Protein AF-A0A1G2DZX0-F1 (afdb_monomer_lite)

Secondary structure (DSSP, 8-state):
--------PPEEEEEEEETTEEEEEEEEETTEEEEEEEETTTEEEEEEEEESS-SS-------HHHHHHHHHHHHHHHHTT--

Radius of gyration: 14.08 Å; chains: 1; bounding box: 37×20×43 Å

Foldseek 3Di:
DPPDPPPFDWDKDQDDDDPLAGAWIWIDGPQKIWIWGDDPQQDIDTPDMDGNPDPDPDPPD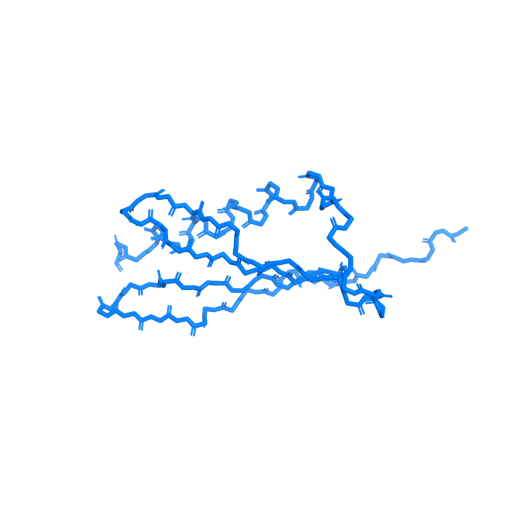DDVVVVVVVRVVVNCRRVVSVD

Structure (mmCIF, N/CA/C/O backbone):
data_AF-A0A1G2DZX0-F1
#
_entry.id   AF-A0A1G2DZX0-F1
#
loop_
_atom_site.group_PDB
_atom_site.id
_atom_site.type_symbol
_atom_site.label_atom_id
_atom_site.label_alt_id
_atom_site.label_comp_id
_atom_site.label_asym_id
_atom_site.label_entity_id
_atom_site.label_seq_id
_atom_site.pdbx_PDB_ins_code
_atom_site.Cartn_x
_atom_site.Cartn_y
_atom_site.Cartn_z
_atom_site.occupancy
_atom_site.B_iso_or_equiv
_atom_site.auth_seq_id
_atom_site.auth_comp_id
_atom_site.auth_asym_id
_atom_site.auth_atom_id
_atom_site.pdbx_PDB_model_num
ATOM 1 N N . MET A 1 1 ? 16.014 10.538 -28.182 1.00 34.16 1 MET A N 1
ATOM 2 C CA . MET A 1 1 ? 14.598 10.128 -28.094 1.00 34.16 1 MET A CA 1
ATOM 3 C C . MET A 1 1 ? 14.459 9.330 -26.809 1.00 34.16 1 MET A C 1
ATOM 5 O O . MET A 1 1 ? 14.989 8.232 -26.737 1.00 34.16 1 MET A O 1
ATOM 9 N N . VAL A 1 2 ? 13.901 9.929 -25.756 1.00 40.41 2 VAL A N 1
ATOM 10 C CA . VAL A 1 2 ? 13.672 9.226 -24.484 1.00 40.41 2 VAL A CA 1
ATOM 11 C C . VAL A 1 2 ? 12.415 8.383 -24.682 1.00 40.41 2 VAL A C 1
ATOM 13 O O . VAL A 1 2 ? 11.305 8.896 -24.596 1.00 40.41 2 VAL A O 1
ATOM 16 N N . ILE A 1 3 ? 12.596 7.124 -25.075 1.00 39.44 3 ILE A N 1
ATOM 17 C CA . ILE A 1 3 ? 11.512 6.147 -25.217 1.00 39.44 3 ILE A CA 1
ATOM 18 C C . ILE A 1 3 ? 11.422 5.408 -23.887 1.00 39.44 3 ILE A C 1
ATOM 20 O O . ILE A 1 3 ? 12.349 4.693 -23.518 1.00 39.44 3 ILE A O 1
ATOM 24 N N . GLY A 1 4 ? 10.328 5.623 -23.158 1.00 39.56 4 GLY A N 1
ATOM 25 C CA . GLY A 1 4 ? 10.087 4.955 -21.882 1.00 39.56 4 GLY A CA 1
ATOM 26 C C . GLY A 1 4 ? 9.062 5.638 -20.981 1.00 39.56 4 GLY A C 1
ATOM 27 O O . GLY A 1 4 ? 9.220 5.608 -19.768 1.00 39.56 4 GLY A O 1
ATOM 28 N N . THR A 1 5 ? 8.021 6.273 -21.521 1.00 45.97 5 THR A N 1
ATOM 29 C CA . THR A 1 5 ? 6.816 6.556 -20.728 1.00 45.97 5 THR A CA 1
ATOM 30 C C . THR A 1 5 ? 5.983 5.283 -20.707 1.00 45.97 5 THR A C 1
ATOM 32 O O . THR A 1 5 ? 5.127 5.084 -21.563 1.00 45.97 5 THR A O 1
ATOM 35 N N . SER A 1 6 ? 6.283 4.368 -19.786 1.00 50.28 6 SER A N 1
ATOM 36 C CA . SER A 1 6 ? 5.395 3.235 -19.542 1.00 50.28 6 SER A CA 1
ATOM 37 C C . SER A 1 6 ? 4.044 3.780 -19.075 1.00 50.28 6 SER A C 1
ATOM 39 O O . SER A 1 6 ? 3.996 4.446 -18.040 1.00 50.28 6 SER A O 1
ATOM 41 N N . ASP A 1 7 ? 2.958 3.450 -19.774 1.00 54.25 7 ASP A N 1
ATOM 42 C CA . ASP A 1 7 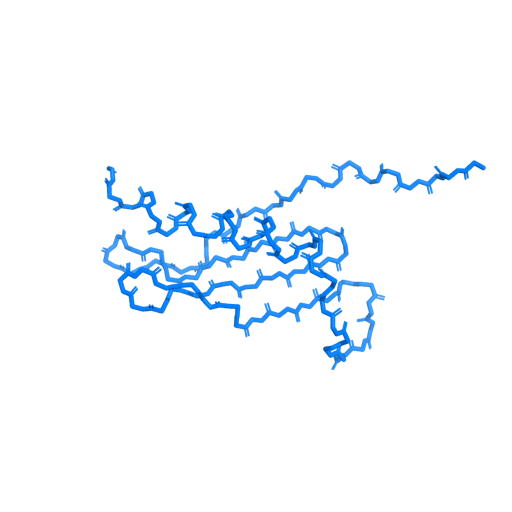? 1.555 3.676 -19.374 1.00 54.25 7 ASP A CA 1
ATOM 43 C C . ASP A 1 7 ? 1.155 2.905 -18.092 1.00 54.25 7 ASP A C 1
ATOM 45 O O . ASP A 1 7 ? -0.010 2.567 -17.868 1.00 54.25 7 ASP A O 1
ATOM 49 N N . TYR A 1 8 ? 2.126 2.575 -17.239 1.00 57.84 8 TYR A N 1
ATOM 50 C CA . TYR A 1 8 ? 1.934 1.772 -16.050 1.00 57.84 8 TYR A CA 1
ATOM 51 C C . TYR A 1 8 ? 1.233 2.612 -14.984 1.00 57.84 8 TYR A C 1
ATOM 53 O O . TYR A 1 8 ? 1.842 3.391 -14.247 1.00 57.84 8 TYR A O 1
ATOM 61 N N . LYS A 1 9 ? -0.089 2.466 -14.919 1.00 66.62 9 LYS A N 1
ATOM 62 C CA . LYS A 1 9 ? -0.895 3.012 -13.830 1.00 66.62 9 LYS A CA 1
ATOM 63 C C . LYS A 1 9 ? -0.563 2.240 -12.547 1.00 66.62 9 LYS A C 1
ATOM 65 O O . LYS A 1 9 ? -0.486 1.016 -12.600 1.00 66.62 9 LYS A O 1
ATOM 70 N N . PRO A 1 10 ? -0.375 2.916 -11.399 1.00 72.75 10 PRO A N 1
ATOM 71 C CA . PRO A 1 10 ? -0.180 2.226 -10.131 1.00 72.75 10 PRO A CA 1
ATOM 72 C C . PRO A 1 10 ? -1.401 1.350 -9.821 1.00 72.75 10 PRO A C 1
ATOM 74 O O . PRO A 1 10 ? -2.525 1.848 -9.747 1.00 72.75 10 PRO A O 1
ATOM 77 N N . GLU A 1 11 ? -1.183 0.054 -9.628 1.00 84.56 11 GLU A N 1
ATOM 78 C CA . GLU A 1 11 ? -2.212 -0.892 -9.212 1.00 84.56 11 GLU A CA 1
ATOM 79 C C . GLU A 1 11 ? -2.235 -0.996 -7.691 1.00 84.56 11 GLU A C 1
ATOM 81 O O . GLU A 1 11 ? -1.199 -1.171 -7.048 1.00 84.56 11 GLU A O 1
ATOM 86 N N . VAL A 1 12 ? -3.425 -0.934 -7.097 1.00 86.38 12 VAL A N 1
ATOM 87 C CA . VAL A 1 12 ? -3.590 -1.068 -5.649 1.00 86.38 12 VAL A CA 1
ATOM 88 C C . VAL A 1 12 ? -4.429 -2.294 -5.332 1.00 86.38 12 VAL A C 1
ATOM 90 O O . VAL A 1 12 ? -5.548 -2.434 -5.819 1.00 86.38 12 VAL A O 1
ATOM 93 N N . LYS A 1 13 ? -3.893 -3.180 -4.494 1.00 88.38 13 LYS A N 1
ATOM 94 C CA . LYS A 1 13 ? -4.516 -4.447 -4.100 1.00 88.38 13 LYS A CA 1
ATOM 95 C C . LYS A 1 13 ? -4.629 -4.503 -2.581 1.00 88.38 13 LYS A C 1
ATOM 97 O O . LYS A 1 13 ? -3.632 -4.393 -1.870 1.00 88.38 13 LYS A O 1
ATOM 102 N N . VAL A 1 14 ? -5.841 -4.682 -2.066 1.00 84.19 14 VAL A N 1
ATOM 103 C CA . VAL A 1 14 ? -6.059 -4.967 -0.642 1.00 84.19 14 VAL A CA 1
ATOM 104 C C . VAL A 1 14 ? -5.750 -6.442 -0.403 1.00 84.19 14 VAL A C 1
ATOM 106 O O . VAL A 1 14 ? -6.385 -7.299 -1.006 1.00 84.19 14 VAL A O 1
ATOM 109 N N . VAL A 1 15 ? -4.771 -6.727 0.452 1.00 82.38 15 VAL A N 1
ATOM 110 C CA . VAL A 1 15 ? -4.267 -8.093 0.676 1.00 82.38 15 VAL A CA 1
ATOM 111 C C . VAL A 1 15 ? -4.904 -8.740 1.896 1.00 82.38 15 VAL A C 1
ATOM 113 O O . VAL A 1 15 ? -5.109 -9.946 1.914 1.00 82.38 15 VAL A O 1
ATOM 116 N N . GLU A 1 16 ? -5.250 -7.949 2.910 1.00 85.38 16 GLU A N 1
ATOM 117 C CA . GLU A 1 16 ? -5.821 -8.489 4.140 1.00 85.38 16 GLU A CA 1
ATOM 118 C C . GLU A 1 16 ? -6.885 -7.563 4.713 1.00 85.38 16 GLU A C 1
ATOM 120 O O . GLU A 1 16 ? -6.668 -6.352 4.834 1.00 85.38 16 GLU A O 1
ATOM 125 N N . ARG A 1 17 ? -8.021 -8.157 5.095 1.00 86.69 17 ARG A N 1
ATOM 126 C CA . ARG A 1 17 ? -9.102 -7.515 5.843 1.00 86.69 17 ARG A CA 1
ATOM 127 C C . ARG A 1 17 ? -9.476 -8.366 7.055 1.00 86.69 17 ARG A C 1
ATOM 129 O O . ARG A 1 17 ? -9.650 -9.571 6.921 1.00 86.69 17 ARG A O 1
ATOM 136 N N . GLN A 1 18 ? -9.666 -7.736 8.208 1.00 85.44 18 GLN A N 1
ATOM 137 C CA . GLN A 1 18 ? -10.197 -8.353 9.424 1.00 85.44 18 GLN A CA 1
ATOM 138 C C . GLN A 1 18 ? -11.269 -7.448 10.032 1.00 85.44 18 GLN A C 1
ATOM 140 O O . GLN A 1 18 ? -11.045 -6.251 10.188 1.00 85.44 18 GLN A O 1
ATOM 145 N N . ASN A 1 19 ? -12.433 -8.002 10.386 1.00 86.12 19 ASN A N 1
ATOM 146 C CA . ASN A 1 19 ? -13.544 -7.259 11.005 1.00 86.12 19 ASN A CA 1
ATOM 147 C C . ASN A 1 19 ? -13.931 -5.975 10.241 1.00 86.12 19 ASN A C 1
ATOM 149 O O . ASN A 1 19 ? -14.125 -4.919 10.841 1.00 86.12 19 ASN A O 1
ATOM 153 N N . GLY A 1 20 ? -13.962 -6.048 8.904 1.00 81.25 20 GLY A N 1
ATOM 154 C CA . GLY A 1 20 ? -14.253 -4.891 8.048 1.00 81.25 20 GLY A CA 1
ATOM 155 C C . GLY A 1 20 ? -13.144 -3.833 8.006 1.00 81.25 20 GLY A C 1
ATOM 156 O O . GLY A 1 20 ? -13.409 -2.723 7.562 1.00 81.25 20 GLY A O 1
ATOM 157 N N . ARG A 1 21 ? -11.931 -4.163 8.480 1.00 82.81 21 ARG A N 1
ATOM 158 C CA . ARG A 1 21 ? -10.743 -3.303 8.448 1.00 82.81 21 ARG A CA 1
ATOM 159 C C . ARG A 1 21 ? -9.619 -3.899 7.601 1.00 82.81 21 ARG A C 1
ATOM 161 O O . ARG A 1 21 ? -9.184 -5.016 7.842 1.00 82.81 21 ARG A O 1
ATOM 168 N N . VAL A 1 22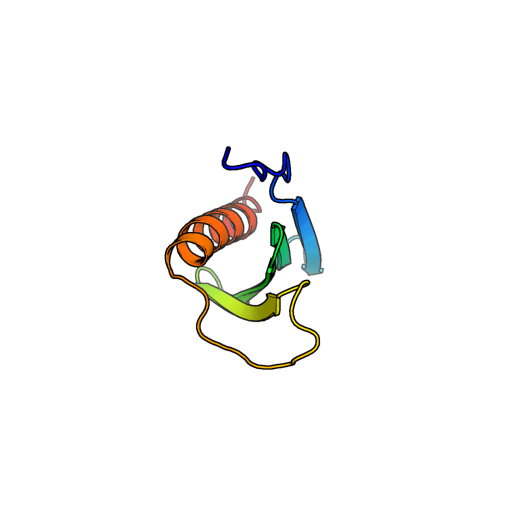 ? -9.090 -3.130 6.669 1.00 86.38 22 VAL A N 1
ATOM 169 C CA . VAL A 1 22 ? -7.944 -3.346 5.812 1.00 86.38 22 VAL A CA 1
ATOM 170 C C . VAL A 1 22 ? -6.726 -3.257 6.707 1.00 86.38 22 VAL A C 1
ATOM 172 O O . VAL A 1 22 ? -6.469 -2.247 7.371 1.00 86.38 22 VAL A O 1
ATOM 175 N N . LEU A 1 23 ? -5.976 -4.347 6.723 1.00 88.12 23 LEU A N 1
ATOM 176 C CA . LEU A 1 23 ? -4.747 -4.469 7.487 1.00 88.12 23 LEU A CA 1
ATOM 1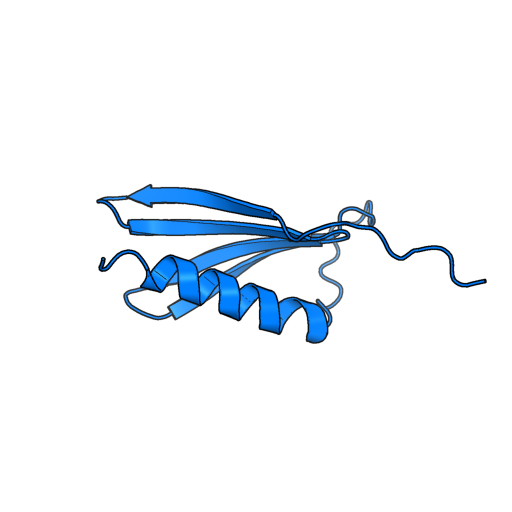77 C C . LEU A 1 23 ? -3.527 -4.362 6.590 1.00 88.12 23 LEU A C 1
ATOM 179 O O . LEU A 1 23 ? -2.560 -3.729 6.998 1.00 88.12 23 LEU A O 1
ATOM 183 N N . ASN A 1 24 ? -3.601 -4.885 5.364 1.00 89.81 24 ASN A N 1
ATOM 184 C CA . ASN A 1 24 ? -2.493 -4.877 4.416 1.00 89.81 24 ASN A CA 1
ATOM 185 C C . ASN A 1 24 ? -2.946 -4.413 3.028 1.00 89.81 24 ASN A C 1
ATOM 187 O O . ASN A 1 24 ? -3.951 -4.888 2.493 1.00 89.81 24 ASN A O 1
ATOM 191 N N . VAL A 1 25 ? -2.173 -3.508 2.429 1.00 88.81 25 VAL A N 1
ATOM 192 C CA . VAL A 1 25 ? -2.356 -3.023 1.056 1.00 88.81 25 VAL A CA 1
ATOM 193 C C . VAL A 1 25 ? -1.043 -3.172 0.308 1.00 88.81 25 VAL A C 1
ATOM 195 O O . VAL A 1 25 ? 0.003 -2.740 0.784 1.00 88.81 25 VAL A O 1
ATOM 198 N N . THR A 1 26 ? -1.109 -3.749 -0.883 1.00 88.50 26 THR A N 1
ATOM 199 C CA . THR A 1 26 ? -0.014 -3.764 -1.846 1.00 88.50 26 THR A CA 1
ATOM 200 C C . THR A 1 26 ? -0.255 -2.691 -2.896 1.00 88.50 26 THR A C 1
ATOM 202 O O . THR A 1 26 ? -1.356 -2.581 -3.431 1.00 88.50 26 THR A O 1
ATOM 205 N N . ILE A 1 27 ? 0.771 -1.904 -3.189 1.00 87.25 27 ILE A N 1
ATOM 206 C CA . ILE A 1 27 ? 0.787 -0.927 -4.274 1.00 87.25 27 ILE A CA 1
ATOM 207 C C . ILE A 1 27 ? 1.896 -1.341 -5.234 1.00 87.25 27 ILE A C 1
ATOM 209 O O . ILE A 1 27 ? 3.067 -1.395 -4.853 1.00 87.25 27 ILE A O 1
ATOM 213 N N . GLU A 1 28 ? 1.520 -1.655 -6.464 1.00 84.88 28 GLU A N 1
ATOM 214 C CA . GLU A 1 28 ? 2.425 -2.044 -7.538 1.00 84.88 28 GLU A CA 1
ATOM 215 C C . GLU A 1 28 ? 2.518 -0.891 -8.532 1.00 84.88 28 GLU A C 1
ATOM 217 O O . GLU A 1 28 ? 1.516 -0.396 -9.035 1.00 84.88 28 GLU A O 1
ATOM 222 N N . TYR A 1 29 ? 3.731 -0.430 -8.794 1.00 76.62 29 TYR A N 1
ATOM 223 C CA . TYR A 1 29 ? 4.013 0.615 -9.764 1.00 76.62 29 TYR A CA 1
ATOM 224 C C . TYR A 1 29 ? 5.360 0.296 -10.382 1.00 76.62 29 TYR A C 1
ATOM 226 O O . TYR A 1 29 ? 6.343 0.396 -9.662 1.00 76.62 29 TYR A O 1
ATOM 234 N N . TRP A 1 30 ? 5.432 -0.089 -11.659 1.00 71.31 30 TRP A N 1
ATOM 235 C CA . TRP A 1 30 ? 6.699 -0.427 -12.310 1.00 71.31 30 TRP A CA 1
ATOM 236 C C . TRP A 1 30 ? 7.738 0.692 -12.104 1.00 71.31 30 TRP A C 1
ATOM 238 O O . TRP A 1 30 ? 7.436 1.849 -12.397 1.00 71.31 30 TRP A O 1
ATOM 248 N N . PRO A 1 31 ? 8.950 0.401 -11.597 1.00 72.00 31 PRO A N 1
ATOM 249 C CA . PRO A 1 31 ? 9.563 -0.915 -11.382 1.00 72.00 31 PRO A CA 1
ATOM 250 C C . PRO A 1 31 ? 9.463 -1.456 -9.940 1.00 72.00 31 PRO A C 1
ATOM 252 O O . PRO A 1 31 ? 10.312 -2.230 -9.532 1.00 72.00 31 PRO A O 1
ATOM 255 N N . PHE A 1 32 ? 8.480 -1.068 -9.136 1.00 78.00 32 PHE A N 1
ATOM 256 C CA . PHE A 1 32 ? 8.379 -1.341 -7.698 1.00 78.00 32 PHE A CA 1
ATOM 257 C C . PHE A 1 32 ? 7.083 -2.043 -7.265 1.00 78.00 32 PHE A C 1
ATOM 259 O O . PHE A 1 32 ? 6.003 -1.873 -7.832 1.00 78.00 32 PHE A O 1
ATOM 266 N N . LYS A 1 33 ? 7.186 -2.754 -6.147 1.00 82.81 33 LYS A N 1
ATOM 267 C CA . LYS A 1 33 ? 6.097 -3.307 -5.348 1.00 82.81 33 LYS A CA 1
ATOM 268 C C . LYS A 1 33 ? 6.297 -2.895 -3.897 1.00 82.81 33 LYS A C 1
ATOM 270 O O . LYS A 1 33 ? 7.347 -3.155 -3.318 1.00 82.81 33 LYS A O 1
ATOM 275 N N . MET A 1 34 ? 5.292 -2.267 -3.302 1.00 86.81 34 MET A N 1
ATOM 276 C CA . MET A 1 34 ? 5.292 -1.832 -1.904 1.00 86.81 34 MET A CA 1
ATOM 277 C C . MET A 1 34 ? 4.144 -2.480 -1.149 1.00 86.81 34 MET A C 1
ATOM 279 O O . MET A 1 34 ? 3.025 -2.516 -1.650 1.00 86.81 34 MET A O 1
ATOM 283 N N . ILE A 1 35 ? 4.400 -2.930 0.076 1.00 87.81 35 ILE A N 1
ATOM 284 C CA . ILE A 1 35 ? 3.371 -3.444 0.979 1.00 87.81 35 ILE A CA 1
ATOM 285 C C . ILE A 1 35 ? 3.324 -2.559 2.215 1.00 87.81 35 ILE A C 1
ATOM 287 O O . ILE A 1 35 ? 4.321 -2.381 2.922 1.00 87.81 35 ILE A O 1
ATOM 291 N N . PHE A 1 36 ? 2.144 -2.018 2.480 1.00 89.12 36 PHE A N 1
ATOM 292 C CA . PHE A 1 36 ? 1.855 -1.205 3.645 1.00 89.12 36 PHE A CA 1
ATOM 293 C C . PHE A 1 36 ? 0.944 -1.970 4.590 1.00 89.12 36 PHE A C 1
ATOM 295 O O . PHE A 1 36 ? -0.069 -2.525 4.166 1.00 89.12 36 PHE A O 1
ATOM 302 N N . ALA A 1 37 ? 1.282 -1.922 5.873 1.00 89.94 37 ALA A N 1
ATOM 303 C CA . ALA A 1 37 ? 0.457 -2.447 6.943 1.00 89.94 37 ALA A CA 1
ATOM 304 C C . ALA A 1 37 ? -0.129 -1.314 7.785 1.00 89.94 37 ALA A C 1
ATOM 306 O O . ALA A 1 37 ? 0.503 -0.273 8.027 1.00 89.94 37 ALA A O 1
ATOM 307 N N . ARG A 1 38 ? -1.335 -1.548 8.290 1.00 86.12 38 ARG A N 1
ATOM 308 C CA . ARG A 1 38 ? -1.963 -0.716 9.307 1.00 86.12 38 ARG A CA 1
ATOM 309 C C . ARG A 1 38 ? -1.278 -0.960 10.652 1.00 86.12 38 ARG A C 1
ATOM 311 O O . ARG A 1 38 ? -1.262 -2.075 11.161 1.00 86.12 38 ARG A O 1
ATOM 318 N N . LYS A 1 39 ? -0.758 0.100 11.271 1.00 81.81 39 LYS A N 1
ATOM 319 C CA . LYS A 1 39 ? -0.174 0.068 12.620 1.00 81.81 39 LYS A CA 1
ATOM 320 C C . LYS A 1 39 ? -1.071 0.853 13.583 1.00 81.81 39 LYS A C 1
ATOM 322 O O . LYS A 1 39 ? -0.973 2.072 13.718 1.00 81.81 39 LYS A O 1
ATOM 327 N N . GLY A 1 40 ? -1.977 0.153 14.261 1.00 79.94 40 GLY A N 1
ATOM 328 C CA . GLY A 1 40 ? -2.955 0.763 15.170 1.00 79.94 40 GLY A CA 1
ATOM 329 C C . GLY A 1 40 ? -4.019 1.609 14.453 1.00 79.94 40 GLY A C 1
ATOM 330 O O . GLY A 1 40 ? -4.309 1.412 13.274 1.00 79.94 40 GLY A O 1
ATOM 331 N N . ASN A 1 41 ? -4.623 2.570 15.162 1.00 73.56 41 ASN A N 1
ATOM 332 C CA . ASN A 1 41 ? -5.814 3.262 14.648 1.00 73.56 41 ASN A CA 1
ATOM 333 C C . ASN A 1 41 ? -5.543 4.226 13.482 1.00 73.56 41 ASN A C 1
ATOM 335 O O . ASN A 1 41 ? -6.436 4.404 12.656 1.00 73.56 41 ASN A O 1
ATOM 339 N N . LYS A 1 42 ? -4.350 4.837 13.396 1.00 66.19 42 LYS A N 1
ATOM 340 C CA . LYS A 1 42 ? -4.057 5.911 12.420 1.00 66.19 42 LYS A CA 1
ATOM 341 C C . LYS A 1 42 ? -2.674 5.855 11.762 1.00 66.19 42 LYS A C 1
ATOM 343 O O . LYS A 1 42 ? -2.358 6.734 10.964 1.00 66.19 42 LYS A O 1
ATOM 348 N N . LYS A 1 43 ? -1.813 4.889 12.106 1.00 78.31 43 LYS A N 1
ATOM 349 C CA . LYS A 1 43 ? -0.460 4.826 11.532 1.00 78.31 43 LYS A CA 1
ATOM 350 C C . LYS A 1 43 ? -0.411 3.807 10.400 1.00 78.31 43 LYS A C 1
ATOM 352 O O . LYS A 1 43 ? -1.077 2.777 10.437 1.00 78.31 43 LYS A O 1
ATOM 357 N N . VAL A 1 44 ? 0.413 4.120 9.410 1.00 84.38 44 VAL A N 1
ATOM 358 C CA . VAL A 1 44 ? 0.751 3.250 8.284 1.00 84.38 44 VAL A CA 1
ATOM 359 C C . VAL A 1 44 ? 2.243 2.996 8.349 1.00 84.38 44 VAL A C 1
ATOM 361 O O . VAL A 1 44 ? 3.011 3.919 8.631 1.00 84.38 44 VAL A O 1
ATOM 364 N N . SER A 1 45 ? 2.656 1.759 8.116 1.00 84.38 45 SER A N 1
ATOM 365 C CA . SER A 1 45 ? 4.064 1.380 8.057 1.00 84.38 45 SER A CA 1
ATOM 366 C C . SER A 1 45 ? 4.329 0.636 6.756 1.00 84.38 45 SER A C 1
ATOM 368 O O . SER A 1 45 ? 3.553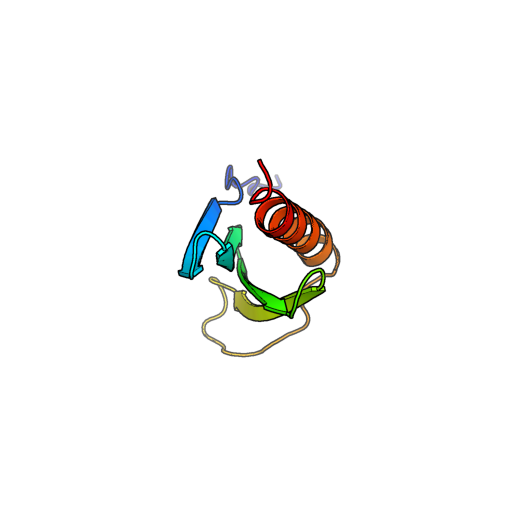 -0.240 6.382 1.00 84.38 45 SER A O 1
ATOM 370 N N . LEU A 1 46 ? 5.406 1.002 6.059 1.00 85.75 46 LEU A N 1
ATOM 371 C CA . LEU A 1 46 ? 5.940 0.180 4.975 1.00 85.75 46 LEU A CA 1
ATOM 372 C C . LEU A 1 46 ? 6.539 -1.076 5.613 1.00 85.75 46 LEU A C 1
ATOM 374 O O . LEU A 1 46 ? 7.380 -0.951 6.501 1.00 85.75 46 LEU A O 1
ATOM 378 N N . ILE A 1 47 ? 6.090 -2.254 5.186 1.00 84.50 47 ILE A N 1
ATOM 379 C CA . ILE A 1 47 ? 6.584 -3.540 5.703 1.00 84.50 47 ILE A CA 1
ATOM 380 C C . ILE A 1 47 ? 7.386 -4.328 4.669 1.00 84.50 47 ILE A C 1
ATOM 382 O O . ILE A 1 47 ? 8.173 -5.189 5.042 1.00 84.50 47 ILE A O 1
ATOM 386 N N . SER A 1 48 ? 7.215 -4.038 3.378 1.00 83.38 48 SER A N 1
ATOM 387 C CA . SER A 1 48 ? 8.009 -4.650 2.314 1.00 83.38 48 SER A CA 1
ATOM 388 C C . SER A 1 48 ? 8.108 -3.715 1.116 1.00 83.38 48 SER A C 1
ATOM 390 O O . SER A 1 48 ? 7.147 -3.023 0.774 1.00 83.38 48 SER A O 1
ATOM 392 N N . PHE A 1 49 ? 9.272 -3.711 0.481 1.00 82.19 49 PHE A N 1
ATOM 393 C CA . PHE A 1 49 ? 9.541 -3.041 -0.780 1.00 82.19 49 PHE A CA 1
ATOM 394 C C . PHE A 1 49 ? 10.359 -3.991 -1.652 1.00 82.19 49 PHE A C 1
ATOM 396 O O . PHE A 1 49 ? 11.321 -4.584 -1.169 1.00 82.19 49 PHE A O 1
ATOM 403 N N . ARG A 1 50 ? 9.986 -4.132 -2.923 1.00 75.88 50 ARG A N 1
ATOM 404 C CA . ARG A 1 50 ? 10.721 -4.928 -3.909 1.00 75.88 50 ARG A CA 1
ATOM 405 C C . ARG A 1 50 ? 10.739 -4.204 -5.247 1.00 75.88 50 ARG A C 1
ATOM 407 O O . ARG A 1 50 ? 9.701 -3.713 -5.682 1.00 75.88 50 ARG A O 1
ATOM 414 N N . ARG A 1 51 ? 11.889 -4.167 -5.916 1.00 75.00 51 ARG A N 1
ATOM 415 C CA . ARG A 1 51 ? 11.997 -3.726 -7.310 1.00 75.00 51 ARG A CA 1
ATOM 416 C C . ARG A 1 51 ? 11.863 -4.9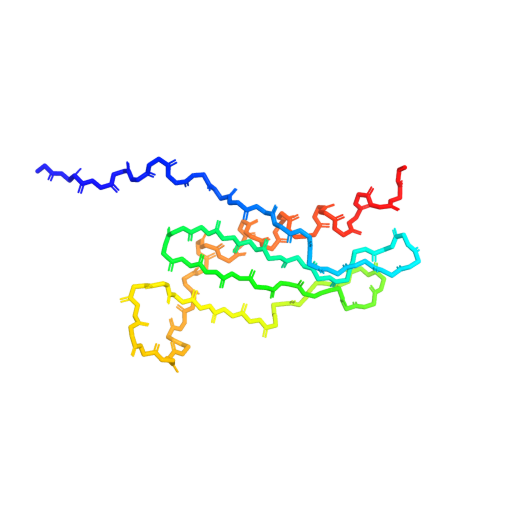42 -8.233 1.00 75.00 51 ARG A C 1
ATOM 418 O O . ARG A 1 51 ? 12.430 -5.986 -7.946 1.00 75.00 51 ARG A O 1
ATOM 425 N N . TYR A 1 52 ? 11.085 -4.835 -9.304 1.00 68.00 52 TYR A N 1
ATOM 426 C CA . TYR A 1 52 ? 10.829 -5.920 -10.253 1.00 68.00 52 TYR A CA 1
ATOM 427 C C . TYR A 1 52 ? 11.986 -6.174 -11.232 1.00 68.00 52 TYR A C 1
ATOM 429 O O . TYR A 1 52 ? 12.078 -7.268 -11.775 1.00 68.00 52 TYR A O 1
ATOM 437 N N . ASP A 1 53 ? 12.843 -5.174 -11.453 1.00 61.62 53 ASP A N 1
ATOM 438 C CA . ASP A 1 53 ? 13.927 -5.207 -12.450 1.00 61.62 53 ASP A CA 1
ATOM 439 C C . ASP A 1 53 ? 15.292 -5.606 -11.853 1.00 61.62 53 ASP A C 1
ATOM 441 O O . ASP A 1 53 ? 16.270 -5.802 -12.563 1.00 61.62 53 ASP A O 1
ATOM 445 N N . GLU A 1 54 ? 15.385 -5.759 -10.530 1.00 53.62 54 GLU A N 1
ATOM 446 C CA . GLU A 1 54 ? 16.617 -6.218 -9.889 1.00 53.62 54 GLU A CA 1
ATOM 447 C C . GLU A 1 54 ? 16.432 -7.654 -9.406 1.00 53.62 54 GLU A C 1
ATOM 449 O O . GLU A 1 54 ? 15.717 -7.933 -8.447 1.00 53.62 54 GLU A O 1
ATOM 454 N N . SER A 1 55 ? 17.144 -8.583 -10.048 1.00 49.75 55 SER A N 1
ATOM 455 C CA . SER A 1 55 ? 17.383 -9.955 -9.583 1.00 49.75 55 SER A CA 1
ATOM 456 C C . SER A 1 55 ? 18.238 -10.008 -8.301 1.00 49.75 55 SER A C 1
ATOM 458 O O . SER A 1 55 ? 18.976 -10.968 -8.077 1.00 49.75 55 SER A O 1
ATOM 460 N N . ARG A 1 56 ? 18.203 -8.950 -7.487 1.00 48.72 56 ARG A N 1
ATOM 461 C CA . ARG A 1 56 ? 18.954 -8.768 -6.250 1.00 48.72 56 ARG A CA 1
ATOM 462 C C . ARG A 1 56 ? 18.002 -8.268 -5.172 1.00 48.72 56 ARG A C 1
ATOM 464 O O . ARG A 1 56 ? 17.393 -7.213 -5.311 1.00 48.72 56 ARG A O 1
ATOM 471 N N . ASP A 1 57 ? 17.894 -9.041 -4.096 1.00 52.53 57 ASP A N 1
ATOM 472 C CA . ASP A 1 57 ? 17.234 -8.654 -2.846 1.00 52.53 57 ASP A CA 1
ATOM 473 C C . ASP A 1 57 ? 18.091 -7.615 -2.083 1.00 52.53 57 ASP A C 1
ATOM 475 O O . ASP A 1 57 ? 18.464 -7.835 -0.933 1.00 52.53 57 ASP A O 1
ATOM 479 N N . GLU A 1 58 ? 18.444 -6.489 -2.711 1.00 47.72 58 GLU A N 1
ATOM 480 C CA . GLU A 1 58 ? 19.087 -5.367 -2.016 1.00 47.72 58 GLU A CA 1
ATOM 481 C C . GLU A 1 58 ? 18.075 -4.233 -1.800 1.00 47.72 58 GLU A C 1
ATOM 483 O O . GLU A 1 58 ? 17.430 -3.774 -2.747 1.00 47.72 58 GLU A O 1
ATOM 488 N N . PRO A 1 59 ? 17.885 -3.763 -0.552 1.00 52.72 59 PRO A N 1
ATOM 489 C CA . PRO A 1 59 ? 17.053 -2.611 -0.261 1.00 52.72 59 PRO A CA 1
ATOM 490 C C . PRO A 1 59 ? 17.865 -1.338 -0.520 1.00 52.72 59 PRO A C 1
ATOM 492 O O . PRO A 1 59 ? 18.122 -0.560 0.400 1.00 52.72 59 PRO A O 1
ATOM 495 N N . ASP A 1 60 ? 18.266 -1.114 -1.769 1.00 52.25 60 ASP A N 1
ATOM 496 C CA . ASP A 1 60 ? 18.924 0.129 -2.155 1.00 52.25 60 ASP A CA 1
ATOM 497 C C . ASP A 1 60 ? 17.871 1.232 -2.248 1.00 52.25 60 ASP A C 1
ATOM 499 O O . ASP A 1 60 ? 17.200 1.444 -3.254 1.00 52.25 60 ASP A O 1
ATOM 503 N N . TRP A 1 61 ? 17.667 1.856 -1.088 1.00 53.88 61 TRP A N 1
ATOM 504 C CA . TRP A 1 61 ? 17.047 3.152 -0.842 1.00 53.88 61 TRP A CA 1
ATOM 505 C C . TRP A 1 61 ? 15.965 3.564 -1.854 1.00 53.88 61 TRP A C 1
ATOM 507 O O . TRP A 1 61 ? 16.235 4.178 -2.886 1.00 53.88 61 TRP A O 1
ATOM 517 N N . VAL A 1 62 ? 14.703 3.277 -1.517 1.00 56.44 62 VAL A N 1
ATOM 518 C CA . VAL A 1 62 ? 13.539 3.728 -2.295 1.00 56.44 62 VAL A CA 1
ATOM 519 C C . VAL A 1 62 ? 13.621 5.243 -2.499 1.00 56.44 62 VAL A C 1
ATOM 521 O O . VAL A 1 62 ? 13.565 5.980 -1.508 1.00 56.44 62 VAL A O 1
ATOM 524 N N . PRO A 1 63 ? 13.692 5.748 -3.744 1.00 58.81 63 PRO A N 1
ATOM 525 C CA . PRO A 1 63 ? 13.731 7.182 -3.962 1.00 58.81 63 PRO A CA 1
ATOM 526 C C . PRO A 1 63 ? 12.478 7.834 -3.347 1.00 58.81 63 PRO A C 1
ATOM 528 O O . PRO A 1 63 ? 11.357 7.390 -3.636 1.00 58.81 63 PRO A O 1
ATOM 531 N N . PRO A 1 64 ? 12.616 8.904 -2.536 1.00 58.94 64 PRO A N 1
ATOM 532 C CA . PRO A 1 64 ? 11.493 9.544 -1.838 1.00 58.94 64 PRO A CA 1
ATOM 533 C C . PRO A 1 64 ? 10.327 9.958 -2.751 1.00 58.94 64 PRO A C 1
ATOM 535 O O . PRO A 1 64 ? 9.178 10.032 -2.304 1.00 58.94 64 PRO A O 1
ATOM 538 N N . MET A 1 65 ? 10.611 10.186 -4.040 1.00 57.72 65 MET A N 1
ATOM 539 C CA . MET A 1 65 ? 9.627 10.528 -5.072 1.00 57.72 65 MET A CA 1
ATOM 540 C C . MET A 1 65 ? 8.545 9.456 -5.270 1.00 57.72 65 MET A C 1
ATOM 542 O O . MET A 1 65 ? 7.400 9.815 -5.527 1.00 57.72 65 MET A O 1
ATOM 546 N N . TYR A 1 66 ? 8.860 8.168 -5.091 1.00 62.94 66 TYR A N 1
ATOM 547 C CA . TYR A 1 66 ? 7.885 7.073 -5.232 1.00 62.94 66 TYR A CA 1
ATOM 548 C C . TYR A 1 66 ? 7.197 6.722 -3.908 1.00 62.94 66 TYR A C 1
ATOM 550 O O . TYR A 1 66 ? 6.044 6.289 -3.882 1.00 62.94 66 TYR A O 1
ATOM 558 N N . PHE A 1 67 ? 7.880 6.967 -2.789 1.00 67.12 67 PHE A N 1
ATOM 559 C CA . PHE A 1 67 ? 7.409 6.598 -1.458 1.00 67.12 67 PHE A CA 1
ATOM 560 C C . PHE A 1 67 ? 6.283 7.505 -0.941 1.00 67.12 67 PHE A C 1
ATOM 562 O O . PHE A 1 67 ? 5.273 7.029 -0.417 1.00 67.12 67 PHE A O 1
ATOM 569 N N . ASN A 1 68 ? 6.418 8.820 -1.130 1.00 73.31 68 ASN A N 1
ATOM 570 C CA . ASN A 1 68 ? 5.432 9.800 -0.675 1.00 73.31 68 ASN A CA 1
ATOM 571 C C . ASN A 1 68 ? 4.028 9.615 -1.288 1.00 73.31 68 ASN A C 1
ATOM 573 O O . ASN A 1 68 ? 3.054 9.628 -0.525 1.00 73.31 68 ASN A O 1
ATOM 577 N N . PRO A 1 69 ? 3.863 9.437 -2.616 1.00 77.62 69 PRO A N 1
ATOM 578 C CA . PRO A 1 69 ? 2.545 9.184 -3.193 1.00 77.62 69 PRO A CA 1
ATOM 579 C C . PRO A 1 69 ? 1.964 7.831 -2.754 1.00 77.62 69 PRO A C 1
ATOM 581 O O . PRO A 1 69 ? 0.792 7.781 -2.382 1.00 77.62 69 PRO A O 1
ATOM 584 N N . ALA A 1 70 ? 2.770 6.766 -2.682 1.00 80.31 70 ALA A N 1
ATOM 585 C CA . ALA A 1 70 ? 2.307 5.447 -2.242 1.00 80.31 70 ALA A CA 1
ATOM 586 C C . ALA A 1 70 ? 1.820 5.446 -0.780 1.00 80.31 70 ALA A C 1
ATOM 588 O O . ALA A 1 70 ? 0.755 4.906 -0.477 1.00 80.31 70 ALA A O 1
ATOM 589 N N . ILE A 1 71 ? 2.526 6.146 0.118 1.00 82.50 71 ILE A N 1
ATOM 590 C CA . ILE A 1 71 ? 2.072 6.350 1.501 1.00 82.50 71 ILE A CA 1
ATOM 591 C C . ILE A 1 71 ? 0.735 7.090 1.560 1.00 82.50 71 ILE A C 1
ATOM 593 O O . ILE A 1 71 ? -0.118 6.732 2.376 1.00 82.50 71 ILE A O 1
ATOM 597 N N . LYS A 1 72 ? 0.541 8.137 0.745 1.00 84.88 72 LYS A N 1
ATOM 598 C CA . LYS A 1 72 ? -0.720 8.898 0.732 1.00 84.88 72 LYS A CA 1
ATOM 599 C C . LYS A 1 72 ? -1.889 8.016 0.295 1.00 84.88 72 LYS A C 1
ATOM 601 O O . LYS A 1 72 ? -2.925 8.035 0.955 1.00 84.88 72 LYS A O 1
ATOM 606 N N . VAL A 1 73 ? -1.699 7.214 -0.752 1.00 84.31 73 VAL A N 1
ATOM 607 C CA . VAL A 1 73 ? -2.705 6.260 -1.243 1.00 84.31 73 VAL A CA 1
ATOM 608 C C . VAL A 1 73 ? -3.044 5.228 -0.167 1.00 84.31 73 VAL A C 1
ATOM 610 O O . VAL A 1 73 ? -4.215 5.064 0.174 1.00 84.31 73 VAL A O 1
ATOM 613 N N . ALA A 1 74 ? -2.031 4.603 0.442 1.00 85.50 74 ALA A N 1
ATOM 614 C CA . ALA A 1 74 ? -2.234 3.629 1.511 1.00 85.50 74 ALA A CA 1
ATOM 615 C C . ALA A 1 74 ? -3.012 4.238 2.691 1.00 85.50 74 ALA A C 1
ATOM 617 O O . ALA A 1 74 ? -4.002 3.666 3.145 1.00 85.50 74 ALA A O 1
ATOM 618 N N . ARG A 1 75 ? -2.631 5.441 3.146 1.00 85.81 75 ARG A N 1
ATOM 619 C CA . ARG A 1 75 ? -3.355 6.175 4.200 1.00 85.81 75 ARG A CA 1
ATOM 620 C C . ARG A 1 75 ? -4.817 6.425 3.836 1.00 85.81 75 ARG A C 1
ATOM 622 O O . ARG A 1 75 ? -5.672 6.240 4.700 1.00 85.81 75 ARG A O 1
ATOM 629 N N . GLY A 1 76 ? -5.096 6.825 2.595 1.00 84.88 76 GLY A N 1
ATOM 630 C CA . GLY A 1 76 ? -6.460 7.033 2.105 1.00 84.88 76 GLY A CA 1
ATOM 631 C C . GLY A 1 76 ? -7.307 5.771 2.240 1.00 84.88 76 GLY A C 1
ATOM 632 O O . GLY A 1 76 ? -8.383 5.813 2.830 1.00 84.88 76 GLY A O 1
ATOM 633 N N . ILE A 1 77 ? -6.770 4.629 1.808 1.00 84.31 77 ILE A N 1
ATOM 634 C CA . ILE A 1 77 ? -7.463 3.335 1.869 1.00 84.31 77 ILE A CA 1
ATOM 635 C C . ILE A 1 77 ? -7.765 2.934 3.313 1.00 84.31 77 ILE A C 1
ATOM 637 O O . ILE A 1 77 ? -8.920 2.661 3.633 1.00 84.31 77 ILE A O 1
ATOM 641 N N . PHE A 1 78 ? -6.776 2.984 4.211 1.00 83.88 78 PHE A N 1
ATOM 642 C CA . PHE A 1 78 ? -6.987 2.647 5.627 1.00 83.88 78 PHE A CA 1
ATOM 643 C C . PHE A 1 78 ? -7.961 3.590 6.351 1.00 83.88 78 PHE A C 1
ATOM 645 O O . PHE A 1 78 ? -8.530 3.217 7.379 1.00 83.88 78 PHE A O 1
ATOM 652 N N . SER A 1 79 ? -8.122 4.817 5.846 1.00 77.62 79 SER A N 1
ATOM 653 C CA . SER A 1 79 ? -9.036 5.817 6.409 1.00 77.62 79 SER A CA 1
ATOM 654 C C . SER A 1 79 ? -10.454 5.697 5.843 1.00 77.62 79 SER A C 1
ATOM 656 O O . SER A 1 79 ? -11.401 6.061 6.530 1.00 77.62 79 SER A O 1
ATOM 658 N N . SER A 1 80 ? -10.605 5.169 4.623 1.00 70.44 80 SER A N 1
ATOM 659 C CA . SER A 1 80 ? -11.893 5.049 3.920 1.00 70.44 80 SER A CA 1
ATOM 660 C C . SER A 1 80 ? -12.840 3.987 4.488 1.00 70.44 80 SER A C 1
ATOM 662 O O . SER A 1 80 ? -14.006 3.957 4.131 1.00 70.44 80 SER A O 1
ATOM 664 N N . GLU A 1 81 ? -12.384 3.152 5.421 1.00 62.09 81 GLU A N 1
ATOM 665 C CA . GLU A 1 81 ? -13.206 2.108 6.053 1.00 62.09 81 GLU A CA 1
ATOM 666 C C . GLU A 1 81 ? -14.138 2.617 7.159 1.00 62.09 81 GLU A C 1
ATOM 668 O O . GLU A 1 81 ? -14.620 1.842 7.979 1.00 62.09 81 GLU A O 1
ATOM 673 N N . HIS A 1 82 ? -14.325 3.933 7.256 1.00 47.16 82 HIS A N 1
ATOM 674 C CA . HIS A 1 82 ? -15.335 4.567 8.110 1.00 47.16 82 HIS A CA 1
ATOM 675 C C . HIS A 1 82 ? -16.362 5.315 7.244 1.00 47.16 82 HIS A C 1
ATOM 677 O O . HIS A 1 82 ? -16.663 6.479 7.508 1.00 47.16 82 HIS A O 1
ATOM 683 N N . GLY A 1 83 ? -16.850 4.650 6.193 1.00 40.12 83 GLY A N 1
ATOM 684 C CA . GLY A 1 83 ? -17.970 5.076 5.352 1.00 40.12 83 GLY A CA 1
ATOM 685 C C . GLY A 1 83 ? -18.931 3.921 5.147 1.00 40.12 83 GLY A C 1
ATOM 686 O O . GLY A 1 83 ? -18.482 2.920 4.547 1.00 40.12 83 GLY A O 1
#

Organism: NCBI:txid1801663

Sequence (83 aa):
MVIGTSDYKPEVKVVERQNGRVLNVTIEYWPFKMIFARKGNKKVSLISFRRYDESRDEPDWVPPMYFNPAIKVARGIFSSEHG

pLDDT: mean 72.43, std 15.53, range [34.16, 89.94]